Protein AF-A0A1G5I7V6-F1 (afdb_monomer)

Radius of gyration: 28.13 Å; Cα contacts (8 Å, |Δi|>4): 35; chains: 1; bounding box: 65×26×85 Å

Solvent-accessible surface area (backbone atoms only — not comparable to full-atom values): 6465 Å² total; per-residue (Å²): 135,79,78,74,72,60,57,72,59,54,53,54,50,42,57,47,47,46,48,56,29,47,55,48,35,54,50,37,51,52,51,50,52,52,52,52,54,50,52,52,55,53,62,68,40,51,90,79,53,73,60,72,65,44,59,52,51,56,49,53,52,50,54,49,48,55,51,49,53,50,51,36,53,49,32,52,51,48,30,54,48,41,54,52,50,44,51,50,50,57,49,54,49,52,52,50,51,52,49,54,49,52,50,53,52,52,55,54,52,56,53,56,60,61,67,76,76,116

Nearest PDB structures (foldseek):
  6iko-assembly1_A  TM=8.675E-01  e=2.339E+00  Mus musculus
  8qbr-assembly1_A  TM=4.985E-01  e=5.316E+00  Nostoc punctiforme
  6zw4-assembly1_H  TM=5.513E-01  e=7.766E+00  Nostoc punctiforme
  6zw4-assembly1_T  TM=5.513E-01  e=7.766E+00  Nostoc punctiforme
  6zw4-assembly1_GA  TM=5.513E-01  e=7.766E+00  Nostoc punctiforme

Mean predicted aligned error: 11.22 Å

Foldseek 3Di:
DPPPPPPVVVLVVLVVQLVVLVVQLVVLVVVLVVLVVVLVVLVVCVVPDDDPVSVVVNVVSVVVNVVSVVSNVVSVVSSVVSVVVSVVVVVVVVVVVVVVVVVVVVVVVVVVVVVVPD

Structure (mmCIF, N/CA/C/O backbone):
data_AF-A0A1G5I7V6-F1
#
_entry.id   AF-A0A1G5I7V6-F1
#
loop_
_atom_site.group_PDB
_atom_site.id
_atom_site.type_symbol
_atom_site.label_atom_id
_atom_site.label_alt_id
_atom_site.label_comp_id
_atom_site.label_asym_id
_atom_site.label_entity_id
_atom_site.label_seq_id
_atom_site.pdbx_PDB_ins_code
_atom_site.Cartn_x
_atom_site.Cartn_y
_atom_site.Cartn_z
_atom_site.occupancy
_atom_site.B_iso_or_equiv
_atom_site.auth_seq_id
_atom_site.auth_comp_id
_atom_site.auth_asym_id
_atom_site.auth_atom_id
_atom_site.pdbx_PDB_model_num
ATOM 1 N N . MET A 1 1 ? -28.561 19.448 29.151 1.00 39.28 1 MET A N 1
ATOM 2 C CA . MET A 1 1 ? -28.172 19.077 27.776 1.00 39.28 1 MET A CA 1
ATOM 3 C C . MET A 1 1 ? -26.683 18.783 27.775 1.00 39.28 1 MET A C 1
ATOM 5 O O . MET A 1 1 ? -25.907 19.575 27.264 1.00 39.28 1 MET A O 1
ATOM 9 N N . ALA A 1 2 ? -26.289 17.699 28.450 1.00 39.62 2 ALA A N 1
ATOM 10 C CA . ALA A 1 2 ? -24.926 17.211 28.338 1.00 39.62 2 ALA A CA 1
ATOM 11 C C . ALA A 1 2 ? -24.796 16.641 26.929 1.00 39.62 2 ALA A C 1
ATOM 13 O O . ALA A 1 2 ? -25.612 15.814 26.522 1.00 39.62 2 ALA A O 1
ATOM 14 N N . GLU A 1 3 ? -23.853 17.213 26.200 1.00 46.84 3 GLU A N 1
ATOM 15 C CA . GLU A 1 3 ? -23.318 16.777 24.925 1.00 46.84 3 GLU A CA 1
ATOM 16 C C . GLU A 1 3 ? -23.338 15.249 24.858 1.00 46.84 3 GLU A C 1
ATOM 18 O O . GLU A 1 3 ? -22.573 14.564 25.537 1.00 46.84 3 GLU A O 1
ATOM 23 N N . VAL A 1 4 ? -24.298 14.715 24.099 1.00 51.34 4 VAL A N 1
ATOM 24 C CA . VAL A 1 4 ? -24.239 13.339 23.624 1.00 51.34 4 VAL A CA 1
ATOM 25 C C . VAL A 1 4 ? -23.007 13.332 22.737 1.00 51.34 4 VAL A C 1
ATOM 27 O O . VAL A 1 4 ? -23.052 13.803 21.600 1.00 51.34 4 VAL A O 1
ATOM 30 N N . LEU A 1 5 ? -21.882 12.944 23.337 1.00 49.94 5 LEU A N 1
ATOM 31 C CA . LEU A 1 5 ? -20.620 12.711 22.661 1.00 49.94 5 LEU A CA 1
ATOM 32 C C . LEU A 1 5 ? -20.939 11.948 21.383 1.00 49.94 5 LEU A C 1
ATOM 34 O O . LEU A 1 5 ? -21.601 10.914 21.394 1.00 49.94 5 LEU A O 1
ATOM 38 N N . ASN A 1 6 ? -20.560 12.569 20.281 1.00 58.97 6 ASN A N 1
ATOM 39 C CA . ASN A 1 6 ? -20.979 12.241 18.938 1.00 58.97 6 ASN A CA 1
ATOM 40 C C . ASN A 1 6 ? -20.276 10.947 18.480 1.00 58.97 6 ASN A C 1
ATOM 42 O O . ASN A 1 6 ? -19.341 11.003 17.683 1.00 58.97 6 ASN A O 1
ATOM 46 N N . GLN A 1 7 ? -20.675 9.800 19.045 1.00 54.81 7 GLN A N 1
ATOM 47 C CA . GLN A 1 7 ? -20.132 8.467 18.735 1.00 54.81 7 GLN A CA 1
ATOM 48 C C . GLN A 1 7 ? -20.247 8.170 17.234 1.00 54.81 7 GLN A C 1
ATOM 50 O O . GLN A 1 7 ? -19.289 7.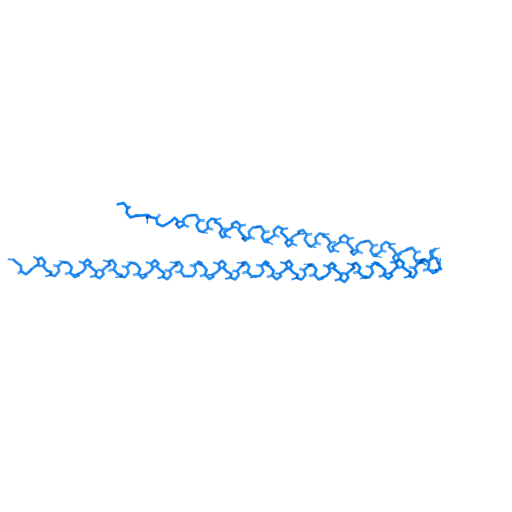716 16.609 1.00 54.81 7 GLN A O 1
ATOM 55 N N . ASP A 1 8 ? -21.361 8.583 16.622 1.00 57.16 8 ASP A N 1
ATOM 56 C CA . ASP A 1 8 ? -21.573 8.504 15.175 1.00 57.16 8 ASP A CA 1
ATOM 57 C C . ASP A 1 8 ? -20.522 9.286 14.373 1.00 57.16 8 ASP A C 1
ATOM 59 O O . ASP A 1 8 ? -20.158 8.860 13.278 1.00 57.16 8 ASP A O 1
ATOM 63 N N . LEU A 1 9 ? -19.994 10.410 14.879 1.00 59.41 9 LEU A N 1
ATOM 64 C CA . LEU A 1 9 ? -18.929 11.136 14.177 1.00 59.41 9 LEU A CA 1
ATOM 65 C C . LEU A 1 9 ? -17.583 10.423 14.277 1.00 59.41 9 LEU A C 1
ATOM 67 O O . LEU A 1 9 ? -16.820 10.458 13.315 1.00 59.41 9 LEU A O 1
ATOM 71 N N . ILE A 1 10 ? -17.271 9.828 15.431 1.00 64.94 10 ILE A N 1
ATOM 72 C CA . ILE A 1 10 ? -15.969 9.197 15.683 1.00 64.94 10 ILE A CA 1
ATOM 73 C C . ILE A 1 10 ? -15.857 7.909 14.867 1.00 64.94 10 ILE A C 1
ATOM 75 O O . ILE A 1 10 ? -14.900 7.763 14.107 1.00 64.94 10 ILE A O 1
ATOM 79 N N . ILE A 1 11 ? -16.864 7.032 14.929 1.00 66.50 11 ILE A N 1
ATOM 80 C CA . ILE A 1 11 ? -16.885 5.781 14.157 1.00 66.50 11 ILE A CA 1
ATOM 81 C C . ILE A 1 11 ? -16.905 6.071 12.651 1.00 66.50 11 ILE A C 1
ATOM 83 O O . ILE A 1 11 ? -16.101 5.518 11.904 1.00 66.50 11 ILE A O 1
ATOM 87 N N . LYS A 1 12 ? -17.733 7.019 12.194 1.00 68.31 12 LYS A N 1
ATOM 88 C CA . LYS A 1 12 ? -17.795 7.392 10.771 1.00 68.31 12 LYS A CA 1
ATOM 89 C C . LYS A 1 12 ? -16.484 7.985 10.247 1.00 68.31 12 LYS A C 1
ATOM 91 O O . LYS A 1 12 ? -16.158 7.816 9.074 1.00 68.31 12 LYS A O 1
ATOM 96 N N . ASN A 1 13 ? -15.733 8.692 11.090 1.00 77.31 13 ASN A N 1
ATOM 97 C CA . ASN A 1 13 ? -14.412 9.206 10.731 1.00 77.31 13 ASN A CA 1
ATOM 98 C C . ASN A 1 13 ? -13.380 8.067 10.649 1.00 77.31 13 ASN A C 1
ATOM 100 O O . ASN A 1 13 ? -12.567 8.043 9.730 1.00 77.31 13 ASN A O 1
ATOM 104 N N . ILE A 1 14 ? -13.473 7.077 11.539 1.00 80.69 14 ILE A N 1
ATOM 105 C CA . ILE A 1 14 ? -12.622 5.881 11.519 1.00 80.69 14 ILE A CA 1
ATOM 106 C C . ILE A 1 14 ? -12.868 5.032 10.267 1.00 80.69 14 ILE A C 1
ATOM 108 O O . ILE A 1 14 ? -11.908 4.672 9.593 1.00 80.69 14 ILE A O 1
ATOM 112 N N . ASP A 1 15 ? -14.124 4.757 9.919 1.00 79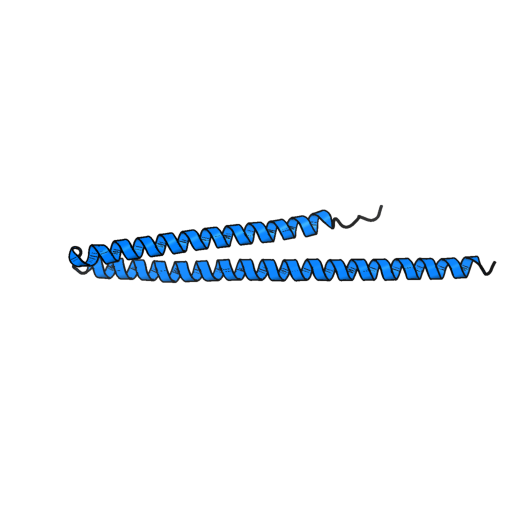.25 15 ASP A N 1
ATOM 113 C CA . ASP A 1 15 ? -14.458 3.982 8.716 1.00 79.25 15 ASP A CA 1
ATOM 114 C C . ASP A 1 15 ? -13.994 4.710 7.445 1.00 79.25 15 ASP A C 1
ATOM 116 O O . ASP A 1 15 ? -13.478 4.100 6.506 1.00 79.25 15 ASP A O 1
ATOM 120 N N . LYS A 1 16 ? -14.109 6.045 7.431 1.00 81.44 16 LYS A N 1
ATOM 121 C CA . LYS A 1 16 ? -13.551 6.864 6.355 1.00 81.44 16 LYS A CA 1
ATOM 122 C C . LYS A 1 16 ? -12.027 6.756 6.291 1.00 81.44 16 LYS A C 1
ATOM 124 O O . LYS A 1 16 ? -11.485 6.640 5.199 1.00 81.44 16 LYS A O 1
ATOM 129 N N . LEU A 1 17 ? -11.342 6.780 7.431 1.00 80.94 17 LEU A N 1
ATOM 130 C CA . LEU A 1 17 ? -9.889 6.643 7.487 1.00 80.94 17 LEU A CA 1
ATOM 131 C C . LEU A 1 17 ? -9.436 5.265 6.976 1.00 80.94 17 LEU A C 1
ATOM 133 O O . LEU A 1 17 ? -8.460 5.192 6.231 1.00 80.94 17 LEU A O 1
ATOM 137 N N . GLU A 1 18 ? -10.150 4.190 7.332 1.00 85.5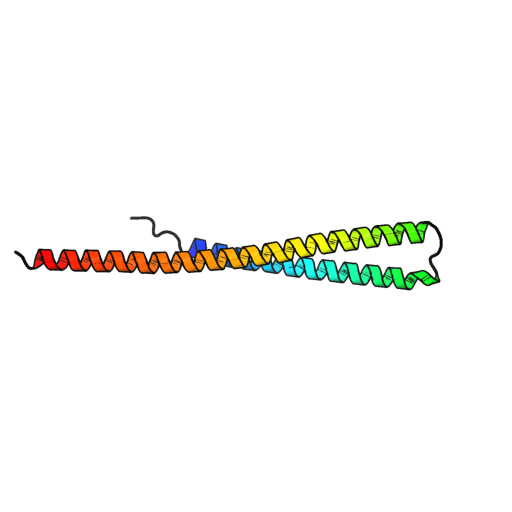6 18 GLU A N 1
ATOM 138 C CA . GLU A 1 18 ? -9.920 2.840 6.791 1.00 85.56 18 GLU A CA 1
ATOM 139 C C . GLU A 1 18 ? -10.082 2.818 5.264 1.00 85.56 18 GLU A C 1
ATOM 141 O O . GLU A 1 18 ? -9.204 2.300 4.570 1.00 85.56 18 GLU A O 1
ATOM 146 N N . SER A 1 19 ? -11.149 3.434 4.743 1.00 86.94 19 SER A N 1
ATOM 147 C CA . SER A 1 19 ? -11.392 3.559 3.299 1.00 86.94 19 SER A CA 1
ATOM 148 C C . SER A 1 19 ? -10.285 4.343 2.593 1.00 86.94 19 SER A C 1
ATOM 150 O O . SER A 1 19 ? -9.711 3.850 1.627 1.00 86.94 19 SER A O 1
ATOM 152 N N . ASP A 1 20 ? -9.931 5.528 3.097 1.00 84.38 20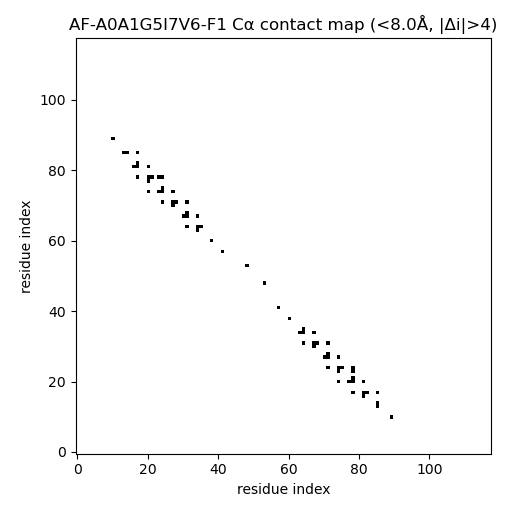 ASP A N 1
ATOM 153 C CA . ASP A 1 20 ? -8.884 6.374 2.514 1.00 84.38 20 ASP A CA 1
ATOM 154 C C . ASP A 1 20 ? -7.518 5.636 2.534 1.00 84.38 20 ASP A C 1
ATOM 156 O O . ASP A 1 20 ? -6.719 5.736 1.600 1.00 84.38 20 ASP A O 1
ATOM 160 N N . GLY A 1 21 ? -7.251 4.838 3.578 1.00 83.06 21 GLY A N 1
ATOM 161 C CA . GLY A 1 21 ? -6.064 3.985 3.669 1.00 83.06 21 GLY A CA 1
ATOM 162 C C . GLY A 1 21 ? -6.061 2.822 2.670 1.00 83.06 21 GLY A C 1
ATOM 163 O O . GLY A 1 21 ? -4.996 2.459 2.167 1.00 83.06 21 GLY A O 1
ATOM 164 N N . GLN A 1 22 ? -7.224 2.236 2.376 1.00 87.12 22 GLN A N 1
ATOM 165 C CA . GLN A 1 22 ? -7.373 1.210 1.341 1.00 87.12 22 GLN A CA 1
ATOM 166 C C . GLN A 1 22 ? -7.140 1.797 -0.057 1.00 87.12 22 GLN A C 1
ATOM 168 O O . GLN A 1 22 ? -6.330 1.256 -0.808 1.00 87.12 22 GLN A O 1
ATOM 173 N N . ASP A 1 23 ? -7.749 2.944 -0.368 1.00 87.19 23 ASP A N 1
ATOM 174 C CA . ASP A 1 23 ? -7.584 3.630 -1.658 1.00 87.19 23 ASP A CA 1
ATOM 175 C C . ASP A 1 23 ? -6.109 3.970 -1.937 1.00 87.19 23 ASP A C 1
ATOM 177 O O . ASP A 1 23 ? -5.607 3.839 -3.062 1.00 87.19 23 ASP A O 1
ATOM 181 N N . PHE A 1 24 ? -5.378 4.372 -0.893 1.00 82.44 24 PHE A N 1
ATOM 182 C CA . PHE A 1 24 ? -3.947 4.649 -0.983 1.00 82.44 24 PHE A CA 1
ATOM 183 C C . PHE A 1 24 ? -3.125 3.387 -1.287 1.00 82.44 24 PHE A C 1
ATOM 185 O O . PHE A 1 24 ? -2.190 3.429 -2.090 1.00 82.44 24 PHE A O 1
ATOM 192 N N . ASN A 1 25 ? -3.487 2.253 -0.682 1.00 84.75 25 ASN A N 1
ATOM 193 C CA . ASN A 1 25 ? -2.848 0.963 -0.934 1.00 84.75 25 ASN A CA 1
ATOM 194 C C . ASN A 1 25 ? -3.125 0.455 -2.360 1.00 84.75 25 ASN A C 1
ATOM 196 O O . ASN A 1 25 ? -2.211 0.004 -3.051 1.00 84.75 25 ASN A O 1
ATOM 200 N N . ASP A 1 26 ? -4.359 0.593 -2.839 1.00 89.56 26 ASP A N 1
ATOM 201 C CA . ASP A 1 26 ? -4.748 0.195 -4.196 1.00 89.56 26 ASP A CA 1
ATOM 202 C C . ASP A 1 26 ? -4.030 1.044 -5.253 1.00 89.56 26 ASP A C 1
ATOM 204 O O . ASP A 1 26 ? -3.489 0.523 -6.233 1.00 89.56 26 ASP A O 1
ATOM 208 N N . THR A 1 27 ? -3.924 2.354 -5.013 1.00 88.12 27 THR A N 1
ATOM 209 C CA . THR A 1 27 ? -3.136 3.258 -5.861 1.00 88.12 27 THR A CA 1
ATOM 210 C C . THR A 1 27 ? -1.662 2.846 -5.895 1.00 88.12 27 THR A C 1
ATOM 212 O O . THR A 1 27 ? -1.063 2.789 -6.971 1.00 88.12 27 THR A O 1
ATOM 215 N N . ALA A 1 28 ? -1.080 2.492 -4.746 1.00 83.94 28 ALA A N 1
ATOM 216 C CA . ALA A 1 28 ? 0.306 2.036 -4.667 1.00 83.94 28 ALA A CA 1
ATOM 217 C C . ALA A 1 28 ? 0.541 0.721 -5.431 1.00 83.94 28 ALA A C 1
ATOM 219 O O . ALA A 1 28 ? 1.541 0.587 -6.138 1.00 83.94 28 ALA A O 1
ATOM 220 N N . ASN A 1 29 ? -0.398 -0.226 -5.353 1.00 86.75 29 ASN A N 1
ATOM 221 C CA . ASN A 1 29 ? -0.355 -1.473 -6.124 1.00 86.75 29 ASN A CA 1
ATOM 222 C C . ASN A 1 29 ? -0.379 -1.219 -7.638 1.00 86.75 29 ASN A C 1
ATOM 224 O O . ASN A 1 29 ? 0.390 -1.826 -8.394 1.00 86.75 29 ASN A O 1
ATOM 228 N N . ASN A 1 30 ? -1.221 -0.285 -8.085 1.00 90.44 30 ASN A N 1
ATOM 229 C CA . ASN A 1 30 ? -1.293 0.110 -9.491 1.00 90.44 30 ASN A CA 1
ATOM 230 C C . ASN A 1 30 ? 0.008 0.773 -9.965 1.00 90.44 30 ASN A C 1
ATOM 232 O O . ASN A 1 30 ? 0.501 0.463 -11.055 1.00 90.44 30 ASN A O 1
ATOM 236 N N . MET A 1 31 ? 0.597 1.644 -9.139 1.00 84.88 31 MET A N 1
ATOM 237 C CA . MET A 1 31 ? 1.892 2.267 -9.426 1.00 84.88 31 MET A CA 1
ATOM 238 C C . MET A 1 31 ? 2.988 1.211 -9.573 1.00 84.88 31 MET A C 1
ATOM 240 O O . MET A 1 31 ? 3.680 1.196 -10.589 1.00 84.88 31 MET A O 1
ATOM 244 N N . ARG A 1 32 ? 3.084 0.274 -8.623 1.00 86.25 32 ARG A N 1
ATOM 245 C CA . ARG A 1 32 ? 4.058 -0.826 -8.663 1.00 86.25 32 ARG A CA 1
ATOM 246 C C . ARG A 1 32 ? 3.921 -1.668 -9.930 1.00 86.25 32 ARG A C 1
ATOM 248 O O . ARG A 1 32 ? 4.909 -1.924 -10.610 1.00 86.25 32 ARG A O 1
ATOM 255 N N . THR A 1 33 ? 2.692 -2.041 -10.281 1.00 90.44 33 THR A N 1
ATOM 256 C CA . THR A 1 33 ? 2.402 -2.809 -11.502 1.00 90.44 33 THR A CA 1
ATOM 257 C C . THR A 1 33 ? 2.840 -2.052 -12.756 1.00 90.44 33 THR A C 1
ATOM 259 O O . THR A 1 33 ? 3.464 -2.620 -13.649 1.00 90.44 33 THR A O 1
ATOM 262 N N . THR A 1 34 ? 2.561 -0.749 -12.815 1.00 90.88 34 THR A N 1
ATOM 263 C CA . THR A 1 34 ? 2.958 0.101 -13.946 1.00 90.88 34 THR A CA 1
ATOM 264 C C . THR A 1 34 ? 4.479 0.198 -14.068 1.00 90.88 34 THR A C 1
ATOM 266 O O . THR A 1 34 ? 5.010 0.083 -15.172 1.00 90.88 34 THR A O 1
ATOM 269 N N . THR A 1 35 ? 5.190 0.352 -12.948 1.00 86.69 35 THR A N 1
ATOM 270 C CA . THR A 1 35 ? 6.658 0.364 -12.918 1.00 86.69 35 THR A CA 1
ATOM 271 C C . THR A 1 35 ? 7.241 -0.968 -13.381 1.00 86.69 35 THR A C 1
ATOM 273 O O . THR A 1 35 ? 8.144 -0.967 -14.214 1.00 86.69 35 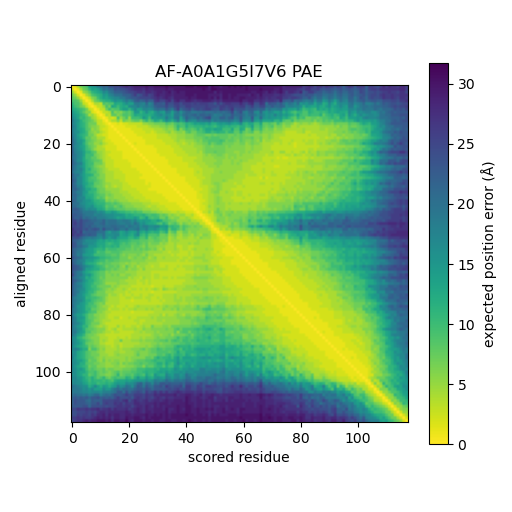THR A O 1
ATOM 276 N N . GLN A 1 36 ? 6.690 -2.099 -12.931 1.00 88.50 36 GLN A N 1
ATOM 277 C CA . GLN A 1 36 ? 7.132 -3.425 -13.371 1.00 88.50 36 GLN A CA 1
ATOM 278 C C . GLN A 1 36 ? 6.971 -3.596 -14.887 1.00 88.50 36 GLN A C 1
ATOM 280 O O . GLN A 1 36 ? 7.921 -3.959 -15.577 1.00 88.50 36 GLN A O 1
ATOM 285 N N . ASN A 1 37 ? 5.802 -3.228 -15.423 1.00 91.06 37 ASN A N 1
ATOM 286 C CA . ASN A 1 37 ? 5.542 -3.269 -16.862 1.00 91.06 37 ASN A CA 1
ATOM 287 C C . ASN A 1 37 ? 6.528 -2.387 -17.644 1.00 91.06 37 ASN A C 1
ATOM 289 O O . ASN A 1 37 ? 6.975 -2.759 -18.729 1.00 91.06 37 ASN A O 1
ATOM 293 N N . MET A 1 38 ? 6.884 -1.218 -17.103 1.00 86.06 38 MET A N 1
ATOM 294 C CA . MET A 1 38 ? 7.869 -0.331 -17.719 1.00 86.06 38 MET A CA 1
ATOM 295 C C . MET A 1 38 ? 9.250 -0.993 -17.792 1.00 86.06 38 MET A C 1
ATOM 297 O O . MET A 1 38 ? 9.877 -0.977 -18.852 1.00 86.06 38 MET A O 1
ATOM 301 N N . LEU A 1 39 ? 9.707 -1.595 -16.690 1.00 84.94 39 LEU A N 1
ATOM 302 C CA . LEU A 1 39 ? 10.981 -2.315 -16.625 1.00 84.94 39 LEU A CA 1
ATOM 303 C C . LEU A 1 39 ? 11.023 -3.477 -17.614 1.00 84.94 39 LEU A C 1
ATOM 305 O O . LEU A 1 39 ? 12.019 -3.646 -18.316 1.00 84.94 39 LEU A O 1
ATOM 309 N N . ASP A 1 40 ? 9.932 -4.230 -17.722 1.00 88.88 40 ASP A N 1
ATOM 310 C CA . ASP A 1 40 ? 9.829 -5.348 -18.655 1.00 88.88 40 ASP A CA 1
ATOM 311 C C . ASP A 1 40 ? 9.937 -4.886 -20.111 1.00 88.88 40 ASP A C 1
ATOM 313 O O . ASP A 1 40 ? 10.637 -5.517 -20.906 1.00 88.88 40 ASP A O 1
ATOM 317 N N . LEU A 1 41 ? 9.310 -3.759 -20.466 1.00 88.19 41 LEU A N 1
ATOM 318 C CA . LEU A 1 41 ? 9.450 -3.164 -21.799 1.00 88.19 41 LEU A CA 1
ATOM 319 C C . LEU A 1 41 ? 10.894 -2.738 -22.078 1.00 88.19 41 LEU A C 1
ATOM 321 O O . LEU A 1 41 ? 11.415 -3.011 -23.157 1.00 88.19 41 LEU A O 1
ATOM 325 N N . ILE A 1 42 ? 11.569 -2.113 -21.112 1.00 82.88 42 ILE A N 1
ATOM 326 C CA . ILE A 1 42 ? 12.974 -1.708 -21.266 1.00 82.88 42 ILE A CA 1
ATOM 327 C C . ILE A 1 42 ? 13.867 -2.935 -21.446 1.00 82.88 42 ILE A C 1
ATOM 329 O O . ILE A 1 42 ? 14.670 -2.967 -22.377 1.00 82.88 42 ILE A O 1
ATOM 333 N N . ASN A 1 43 ? 13.675 -3.974 -20.635 1.00 82.25 43 ASN A N 1
ATOM 334 C CA . ASN A 1 43 ? 14.418 -5.226 -20.748 1.00 82.25 43 ASN A CA 1
ATOM 335 C C . ASN A 1 43 ? 14.200 -5.905 -22.110 1.00 82.25 43 ASN A C 1
ATOM 337 O O . ASN A 1 43 ? 15.109 -6.543 -22.632 1.00 82.25 43 ASN A O 1
ATOM 341 N N . GLN A 1 44 ? 13.032 -5.744 -22.739 1.00 85.50 44 GLN A N 1
ATOM 342 C CA . GLN A 1 44 ? 12.796 -6.230 -24.106 1.00 85.50 44 GLN A CA 1
ATOM 343 C C . GLN A 1 44 ? 13.557 -5.426 -25.172 1.00 85.50 44 GLN A C 1
ATOM 345 O O . GLN A 1 44 ? 13.844 -5.958 -26.245 1.00 85.50 44 GLN A O 1
ATOM 350 N N . THR A 1 45 ? 13.922 -4.169 -24.896 1.00 81.56 45 THR A N 1
ATOM 351 C CA . THR A 1 45 ? 14.730 -3.343 -25.815 1.00 81.56 45 THR A CA 1
ATOM 352 C C . THR A 1 45 ? 16.232 -3.617 -25.734 1.00 81.56 45 THR A C 1
ATOM 354 O O . THR A 1 45 ? 16.978 -3.187 -26.616 1.00 81.56 45 THR A O 1
ATOM 357 N N . ASP A 1 46 ? 16.686 -4.394 -24.748 1.00 75.00 46 ASP A N 1
ATOM 358 C CA . ASP A 1 46 ? 18.094 -4.758 -24.544 1.00 75.00 46 ASP A CA 1
ATOM 359 C C . ASP A 1 46 ? 18.853 -5.275 -25.781 1.00 75.00 46 ASP A C 1
ATOM 361 O O . ASP A 1 46 ? 20.044 -4.961 -25.902 1.00 75.00 46 ASP A O 1
ATOM 365 N N . PRO A 1 47 ? 18.247 -6.059 -26.698 1.00 79.56 47 PRO A N 1
ATOM 366 C CA . PRO A 1 47 ? 18.954 -6.574 -27.870 1.00 79.56 47 PRO A CA 1
ATOM 367 C C . PRO A 1 47 ? 19.349 -5.480 -28.870 1.00 79.56 47 PRO A C 1
ATOM 369 O O . PRO A 1 47 ? 20.364 -5.609 -29.563 1.00 79.56 47 PRO A O 1
ATOM 372 N N . VAL A 1 48 ? 18.548 -4.415 -28.948 1.00 82.06 48 VAL A N 1
ATOM 373 C CA . VAL A 1 48 ? 18.665 -3.343 -29.949 1.00 82.06 48 VAL A CA 1
ATOM 374 C C . VAL A 1 48 ? 19.245 -2.057 -29.368 1.00 82.06 48 VAL A C 1
ATOM 376 O O . VAL A 1 48 ? 19.940 -1.330 -30.076 1.00 82.06 48 VAL A O 1
ATOM 379 N N . TRP A 1 49 ? 19.029 -1.793 -28.079 1.00 75.94 49 TRP A N 1
ATOM 380 C CA . TRP A 1 49 ? 19.561 -0.622 -27.395 1.00 75.94 49 TRP A CA 1
ATOM 381 C C . TRP A 1 49 ? 20.889 -0.961 -26.711 1.00 75.94 49 TRP A C 1
ATOM 383 O O . TRP A 1 49 ? 20.931 -1.702 -25.732 1.00 75.94 49 TRP A O 1
ATOM 393 N N . LYS A 1 50 ? 21.996 -0.430 -27.242 1.00 79.94 50 LYS A N 1
ATOM 394 C CA . LYS A 1 50 ? 23.360 -0.623 -26.718 1.00 79.94 50 LYS A CA 1
ATOM 395 C C . LYS A 1 50 ? 24.039 0.722 -26.445 1.00 79.94 50 LYS A C 1
ATOM 397 O O . LYS A 1 50 ? 23.661 1.736 -27.026 1.00 79.94 50 LYS A O 1
ATOM 402 N N . GLY A 1 51 ? 25.069 0.707 -25.598 1.00 81.75 51 GLY A N 1
ATOM 403 C CA . GLY A 1 51 ? 25.907 1.869 -25.277 1.00 81.75 51 GLY A CA 1
ATOM 404 C C . GLY A 1 51 ? 25.662 2.451 -23.881 1.00 81.75 51 GLY A C 1
ATOM 405 O O . GLY A 1 51 ? 24.758 2.027 -23.168 1.00 81.75 51 GLY A O 1
ATOM 406 N N . GLU A 1 52 ? 26.464 3.449 -23.507 1.00 79.44 52 GLU A N 1
ATOM 407 C CA . GLU A 1 52 ? 26.479 4.089 -22.176 1.00 79.44 52 GLU A CA 1
ATOM 408 C C . GLU A 1 52 ? 25.121 4.697 -21.772 1.00 79.44 52 GLU A C 1
ATOM 410 O O . GLU A 1 52 ? 24.744 4.721 -20.596 1.00 79.44 52 GLU A O 1
ATOM 415 N N . SER A 1 53 ? 24.327 5.131 -22.758 1.00 79.19 53 SER A N 1
ATOM 416 C CA . SER A 1 53 ? 22.960 5.597 -22.522 1.00 79.19 53 SER A CA 1
ATOM 417 C C . SER A 1 53 ? 22.071 4.485 -21.963 1.00 79.19 53 SER A C 1
ATOM 419 O O . SER A 1 53 ? 21.341 4.741 -21.011 1.00 79.19 53 SER A O 1
ATOM 421 N N . LYS A 1 54 ? 22.170 3.250 -22.483 1.00 82.31 54 LYS A N 1
ATOM 422 C CA . LYS A 1 54 ? 21.409 2.097 -21.974 1.00 82.31 54 LYS A CA 1
ATOM 423 C C . LYS A 1 54 ? 21.699 1.890 -20.490 1.00 82.31 54 LYS A C 1
ATOM 425 O O . LYS A 1 54 ? 20.781 1.895 -19.681 1.00 82.31 54 LYS A O 1
ATOM 430 N N . GLU A 1 55 ? 22.975 1.778 -20.128 1.00 82.50 55 GLU A N 1
ATOM 431 C CA . GLU A 1 55 ? 23.401 1.556 -18.740 1.00 82.50 55 GLU A CA 1
ATOM 432 C C . GLU A 1 55 ? 22.911 2.668 -17.806 1.00 82.50 55 GLU A C 1
ATOM 434 O O . GLU A 1 55 ? 22.429 2.403 -16.702 1.00 82.50 55 GLU A O 1
ATOM 439 N N . THR A 1 56 ? 22.969 3.919 -18.270 1.00 85.06 56 THR A N 1
ATOM 440 C CA . THR A 1 56 ? 22.460 5.068 -17.518 1.00 85.06 56 THR A CA 1
ATOM 441 C C . THR A 1 56 ? 20.955 4.977 -17.294 1.00 85.06 56 THR A C 1
ATOM 443 O O . THR A 1 56 ? 20.515 5.128 -16.156 1.00 85.06 56 THR A O 1
ATOM 446 N N . TYR A 1 57 ? 20.166 4.704 -18.333 1.00 82.19 57 TYR A N 1
ATOM 447 C CA . TYR A 1 57 ? 18.715 4.596 -18.200 1.00 82.19 57 TYR A CA 1
ATOM 448 C C . TYR A 1 57 ? 18.306 3.377 -17.372 1.00 82.19 57 TYR A C 1
ATOM 450 O O . TYR A 1 57 ? 17.525 3.538 -16.441 1.00 82.19 57 TYR A O 1
ATOM 458 N N . THR A 1 58 ? 18.886 2.196 -17.604 1.00 82.62 58 THR A N 1
ATOM 459 C CA . THR A 1 58 ? 18.642 1.001 -16.778 1.00 82.62 58 THR A CA 1
ATOM 460 C C . THR A 1 58 ? 18.898 1.280 -15.298 1.00 82.62 58 THR A C 1
ATOM 462 O O . THR A 1 58 ? 18.087 0.906 -14.454 1.00 82.62 58 THR A O 1
ATOM 465 N N . ARG A 1 59 ? 19.985 1.988 -14.964 1.00 86.81 59 ARG A N 1
ATOM 466 C CA . ARG A 1 59 ? 20.256 2.413 -13.584 1.00 86.81 59 ARG A CA 1
ATOM 467 C C . ARG A 1 59 ? 19.165 3.338 -13.041 1.00 86.81 59 ARG A C 1
ATOM 469 O O . ARG A 1 59 ? 18.679 3.093 -11.945 1.00 86.81 59 ARG A O 1
ATOM 476 N N . ARG A 1 60 ? 18.739 4.354 -13.801 1.00 87.69 60 ARG A N 1
ATOM 477 C CA . ARG A 1 60 ? 17.646 5.257 -13.386 1.00 87.69 60 ARG A CA 1
ATOM 478 C C . ARG A 1 60 ? 16.327 4.523 -13.172 1.00 87.69 60 ARG A C 1
ATOM 480 O O . ARG A 1 60 ? 15.584 4.864 -12.261 1.00 87.69 60 ARG A O 1
ATOM 487 N N . PHE A 1 61 ? 16.046 3.510 -13.981 1.00 83.31 61 PHE A N 1
ATOM 488 C CA . PHE A 1 61 ? 14.838 2.711 -13.831 1.00 83.31 61 PHE A CA 1
ATOM 489 C C . PHE A 1 61 ? 14.873 1.800 -12.604 1.00 83.31 61 PHE A C 1
ATOM 491 O O . PHE A 1 61 ? 13.856 1.674 -11.933 1.00 83.31 61 PHE A O 1
ATOM 498 N N . ARG A 1 62 ? 16.039 1.253 -12.245 1.00 85.31 62 ARG A N 1
ATOM 499 C CA . ARG A 1 62 ? 16.220 0.545 -10.966 1.00 85.31 62 ARG A CA 1
ATOM 500 C C . ARG A 1 62 ? 16.091 1.477 -9.762 1.00 85.31 62 ARG A C 1
ATOM 502 O O . ARG A 1 62 ? 15.417 1.142 -8.804 1.00 85.31 62 ARG A O 1
ATOM 509 N N . GLU A 1 63 ? 16.663 2.680 -9.833 1.00 90.31 63 GLU A N 1
ATOM 510 C CA . GLU A 1 63 ? 16.473 3.697 -8.785 1.00 90.31 63 GLU A CA 1
ATOM 511 C C . GLU A 1 63 ? 14.987 4.064 -8.614 1.00 90.31 63 GLU A C 1
ATOM 513 O O . GLU A 1 63 ? 14.518 4.273 -7.495 1.00 90.31 63 GLU A O 1
ATOM 518 N N . LEU A 1 64 ? 14.233 4.124 -9.719 1.00 86.50 64 LEU A N 1
ATOM 519 C CA . LEU A 1 64 ? 12.786 4.327 -9.689 1.00 86.50 64 LEU A CA 1
ATOM 520 C C . LEU A 1 64 ? 12.055 3.130 -9.064 1.00 86.50 64 LEU A C 1
ATOM 522 O O . LEU A 1 64 ? 11.145 3.345 -8.271 1.00 86.50 64 LEU A O 1
ATOM 526 N N . GLU A 1 65 ? 12.444 1.899 -9.398 1.00 85.38 65 GLU A N 1
ATOM 527 C CA . GLU A 1 65 ? 11.913 0.671 -8.791 1.00 85.38 65 GLU A CA 1
ATOM 528 C C . GLU A 1 65 ? 12.094 0.683 -7.268 1.00 85.38 65 GLU A C 1
ATOM 530 O O . GLU A 1 65 ? 11.110 0.574 -6.538 1.00 85.38 65 GLU A O 1
ATOM 535 N N . ASP A 1 66 ? 13.314 0.942 -6.790 1.00 89.69 66 ASP A N 1
ATOM 536 C CA . ASP A 1 66 ? 13.637 1.020 -5.361 1.00 89.69 66 ASP A CA 1
ATO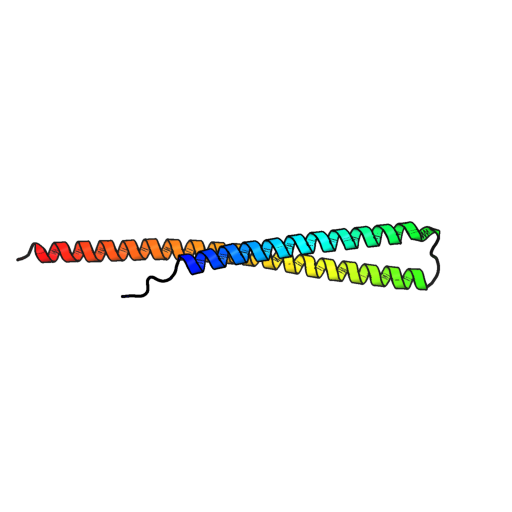M 537 C C . ASP A 1 66 ? 12.815 2.105 -4.645 1.00 89.69 66 ASP A C 1
ATOM 539 O O . ASP A 1 66 ? 12.286 1.901 -3.545 1.00 89.69 66 ASP A O 1
ATOM 543 N N . ALA A 1 67 ? 12.680 3.278 -5.273 1.00 87.81 67 ALA A N 1
ATOM 544 C CA . ALA A 1 67 ? 11.876 4.368 -4.735 1.00 87.81 67 ALA A CA 1
ATOM 545 C C . ALA A 1 67 ? 10.388 3.989 -4.651 1.00 87.81 67 ALA A C 1
ATOM 547 O O . ALA A 1 67 ? 9.736 4.278 -3.644 1.00 87.81 67 ALA A O 1
ATOM 548 N N . MET A 1 68 ? 9.853 3.318 -5.672 1.00 83.75 68 MET A N 1
ATOM 549 C CA . MET A 1 68 ? 8.457 2.878 -5.705 1.00 83.75 68 MET A CA 1
ATOM 550 C C . MET A 1 68 ? 8.179 1.762 -4.700 1.00 83.75 68 MET A C 1
ATOM 552 O O . MET A 1 68 ? 7.146 1.797 -4.033 1.00 83.75 68 MET A O 1
ATOM 556 N N . ASP A 1 69 ? 9.112 0.835 -4.504 1.00 87.00 69 ASP A N 1
ATOM 557 C CA . ASP A 1 69 ? 9.023 -0.191 -3.464 1.00 87.00 69 ASP A CA 1
ATOM 558 C C . ASP A 1 69 ? 9.012 0.428 -2.056 1.00 87.00 69 ASP A C 1
ATOM 560 O O . ASP A 1 69 ? 8.282 -0.026 -1.168 1.00 87.00 69 ASP A O 1
ATOM 564 N N . SER A 1 70 ? 9.778 1.502 -1.844 1.00 90.75 70 SER A N 1
ATOM 565 C CA . SER A 1 70 ? 9.748 2.270 -0.595 1.00 90.75 70 SER A CA 1
ATOM 566 C C . SER A 1 70 ? 8.389 2.944 -0.369 1.00 90.75 70 SER A C 1
ATOM 568 O O . SER A 1 70 ? 7.813 2.825 0.717 1.00 90.75 70 SER A O 1
ATOM 570 N N . VAL A 1 71 ? 7.832 3.590 -1.401 1.00 85.50 71 VAL A N 1
ATOM 571 C CA . VAL A 1 71 ? 6.487 4.188 -1.345 1.00 85.50 71 VAL A CA 1
ATOM 572 C C . VAL A 1 71 ? 5.440 3.117 -1.054 1.00 85.50 71 VAL A C 1
ATOM 574 O O . VAL A 1 71 ? 4.645 3.285 -0.136 1.00 85.50 71 VAL A O 1
ATOM 577 N N . TYR A 1 72 ? 5.488 1.982 -1.747 1.00 86.06 72 TYR A N 1
ATOM 578 C CA . TYR A 1 72 ? 4.583 0.860 -1.515 1.00 86.06 72 TYR A CA 1
ATOM 579 C C . TYR A 1 72 ? 4.620 0.377 -0.057 1.00 86.06 72 TYR A C 1
ATOM 581 O O . TYR A 1 72 ? 3.577 0.249 0.586 1.00 86.06 72 TYR A O 1
ATOM 589 N N . ARG A 1 73 ? 5.818 0.188 0.514 1.00 89.12 73 ARG A N 1
ATOM 590 C CA . ARG A 1 73 ? 5.975 -0.167 1.935 1.00 89.12 73 ARG A CA 1
ATOM 591 C C . ARG A 1 73 ? 5.393 0.897 2.858 1.00 89.12 73 ARG A C 1
ATOM 593 O O . ARG A 1 73 ? 4.851 0.553 3.908 1.00 89.12 73 ARG A O 1
ATOM 600 N N . LEU A 1 74 ? 5.522 2.177 2.518 1.00 88.19 74 LEU A N 1
ATOM 601 C CA . LEU A 1 74 ? 4.930 3.258 3.301 1.00 88.19 74 LEU A CA 1
ATOM 602 C C . LEU A 1 74 ? 3.398 3.177 3.275 1.00 88.19 74 LEU A C 1
ATOM 604 O O . LEU A 1 74 ? 2.784 3.256 4.339 1.00 88.19 74 LEU A O 1
ATOM 608 N N . CYS A 1 75 ? 2.799 2.962 2.101 1.00 85.00 75 CYS A N 1
ATOM 609 C CA . CYS A 1 75 ? 1.354 2.804 1.933 1.00 85.00 75 CYS A CA 1
ATOM 610 C C . CYS A 1 75 ? 0.821 1.606 2.724 1.00 85.00 75 CYS A C 1
ATOM 612 O O . CYS A 1 75 ? -0.124 1.743 3.501 1.00 85.00 75 CYS A O 1
ATOM 614 N N . GLU A 1 76 ? 1.477 0.452 2.596 1.00 85.50 76 GLU A N 1
ATOM 615 C CA . GLU A 1 76 ? 1.099 -0.769 3.306 1.00 85.50 76 GLU A CA 1
ATOM 616 C C . GLU A 1 76 ? 1.178 -0.572 4.831 1.00 85.50 76 GLU A C 1
ATOM 618 O O . GLU A 1 76 ? 0.273 -0.956 5.575 1.00 85.50 76 GLU A O 1
ATOM 623 N N . ASN A 1 77 ? 2.243 0.076 5.318 1.00 86.88 77 ASN A N 1
ATOM 624 C CA . ASN A 1 77 ? 2.385 0.397 6.737 1.00 86.88 77 ASN A CA 1
ATOM 625 C C . ASN A 1 77 ? 1.341 1.407 7.214 1.00 86.88 77 ASN A C 1
ATOM 627 O O . ASN A 1 77 ? 0.843 1.275 8.331 1.00 86.88 77 ASN A O 1
ATOM 631 N N . TYR A 1 78 ? 1.016 2.416 6.406 1.00 84.69 78 TYR A N 1
ATOM 632 C CA . TYR A 1 78 ? -0.022 3.386 6.734 1.00 84.69 78 TYR A CA 1
ATOM 633 C C . TYR A 1 78 ? -1.379 2.696 6.890 1.00 84.69 78 TYR A C 1
ATOM 635 O O . TYR A 1 78 ? -2.014 2.843 7.932 1.00 84.69 78 TYR A O 1
ATOM 643 N N . HIS A 1 79 ? -1.761 1.850 5.931 1.00 83.38 79 HIS A N 1
ATOM 644 C CA . HIS A 1 79 ? -2.985 1.057 6.002 1.00 83.38 79 HIS A CA 1
ATOM 645 C C . HIS A 1 79 ? -3.021 0.165 7.259 1.00 83.38 79 HIS A C 1
ATOM 647 O O . HIS A 1 79 ? -3.968 0.236 8.042 1.00 83.38 79 HIS A O 1
ATOM 653 N N . LYS A 1 80 ? -1.950 -0.597 7.536 1.00 87.50 80 LYS A N 1
ATOM 654 C CA . LYS A 1 80 ? -1.841 -1.424 8.758 1.00 87.50 80 LYS A CA 1
ATOM 655 C C . LYS A 1 80 ? -2.012 -0.601 10.037 1.00 87.50 80 LYS A C 1
ATOM 657 O O . LYS A 1 80 ? -2.669 -1.047 10.975 1.00 87.50 80 LYS A O 1
ATOM 662 N N . LYS A 1 81 ? -1.421 0.597 10.089 1.00 87.50 81 LYS A N 1
ATOM 663 C CA . LYS A 1 81 ? -1.546 1.503 11.239 1.00 87.50 81 LYS A CA 1
ATOM 664 C C . LYS A 1 81 ? -2.970 2.011 11.407 1.00 87.50 81 LYS A C 1
ATOM 666 O O . LYS A 1 81 ? -3.449 2.042 12.533 1.00 87.50 81 LYS A O 1
ATOM 671 N N . VAL A 1 82 ? -3.639 2.379 10.319 1.00 86.12 82 VAL A N 1
ATOM 672 C CA . VAL A 1 82 ? -5.037 2.816 10.357 1.00 86.12 82 VAL A CA 1
ATOM 673 C C . VAL A 1 82 ? -5.940 1.706 10.893 1.00 86.12 82 VAL A C 1
ATOM 675 O O . VAL A 1 82 ? -6.688 1.959 11.830 1.00 86.12 82 VAL A O 1
ATOM 678 N N . VAL A 1 83 ? -5.799 0.475 10.392 1.00 86.50 83 VAL A N 1
ATOM 679 C CA . VAL A 1 83 ? -6.567 -0.690 10.872 1.00 86.50 83 VAL A CA 1
ATOM 680 C C . VAL A 1 83 ? -6.271 -1.007 12.346 1.00 86.50 83 VAL A C 1
ATOM 682 O O . VAL A 1 83 ? -7.151 -1.392 13.115 1.00 86.50 83 VAL A O 1
ATOM 685 N N . ALA A 1 84 ? -5.023 -0.836 12.786 1.00 87.12 84 ALA A N 1
ATOM 686 C CA . ALA A 1 84 ? -4.685 -1.005 14.197 1.00 87.12 84 ALA A CA 1
ATOM 687 C C . ALA A 1 84 ? -5.347 0.072 15.073 1.00 87.12 84 ALA A C 1
ATOM 689 O O . ALA A 1 84 ? -5.887 -0.235 16.136 1.00 87.12 84 ALA A O 1
ATOM 690 N N . ILE A 1 85 ? -5.321 1.331 14.626 1.00 85.50 85 ILE A N 1
ATOM 691 C CA . ILE A 1 85 ? -5.927 2.460 15.336 1.00 85.50 85 ILE A CA 1
ATOM 692 C C . ILE A 1 85 ? -7.448 2.296 15.394 1.00 85.50 85 ILE A C 1
ATOM 694 O O . ILE A 1 85 ? -8.021 2.431 16.472 1.00 85.50 85 ILE A O 1
ATOM 698 N N . SER A 1 86 ? -8.100 1.948 14.285 1.00 83.81 86 SER A N 1
ATOM 699 C CA . SER A 1 86 ? -9.547 1.722 14.242 1.00 83.81 86 SER A CA 1
ATOM 700 C C . SER A 1 86 ? -9.981 0.623 15.215 1.00 83.81 86 SER A C 1
ATOM 702 O O . SER A 1 86 ? -10.936 0.807 15.971 1.00 83.81 86 SER A O 1
ATOM 704 N N . GLY A 1 87 ? -9.237 -0.486 15.273 1.00 84.69 87 GLY A N 1
ATOM 705 C CA . GLY A 1 87 ? -9.473 -1.567 16.226 1.00 84.69 87 GLY A CA 1
ATOM 706 C C . GLY A 1 87 ? -9.343 -1.116 17.683 1.00 84.69 87 GLY A C 1
ATOM 707 O O . GLY A 1 87 ? -10.189 -1.462 18.510 1.00 84.69 87 GLY A O 1
ATOM 708 N N . LEU A 1 88 ? -8.324 -0.307 17.997 1.00 87.50 88 LEU A N 1
ATOM 709 C CA . LEU A 1 88 ? -8.146 0.271 19.333 1.00 87.50 88 LEU A CA 1
ATOM 710 C C . LEU A 1 88 ? -9.297 1.207 19.710 1.00 87.50 88 LEU A C 1
ATOM 712 O O . LEU A 1 88 ? -9.809 1.108 20.821 1.00 87.50 88 LEU A O 1
ATOM 716 N N . TYR A 1 89 ? -9.733 2.076 18.795 1.00 85.75 89 TYR A N 1
ATOM 717 C CA . TYR A 1 89 ? -10.864 2.969 19.046 1.00 85.75 89 TYR A CA 1
ATOM 718 C C . TYR A 1 89 ? -12.158 2.193 19.297 1.00 85.75 89 TYR A C 1
ATOM 720 O O . TYR A 1 89 ? -12.783 2.403 20.332 1.00 85.75 89 TYR A O 1
ATOM 728 N N . ARG A 1 90 ? -12.513 1.241 18.421 1.00 83.19 90 ARG A N 1
ATOM 729 C CA . ARG A 1 90 ? -13.717 0.402 18.582 1.00 83.19 90 ARG A CA 1
ATOM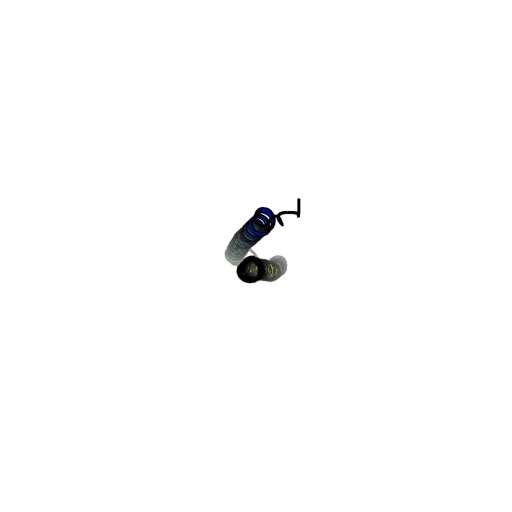 730 C C . ARG A 1 90 ? -13.700 -0.369 19.906 1.00 83.19 90 ARG A C 1
ATOM 732 O O . ARG A 1 90 ? -14.729 -0.498 20.566 1.00 83.19 90 ARG A O 1
ATOM 739 N N . LYS A 1 91 ? -12.531 -0.874 20.314 1.00 87.31 91 LYS A N 1
ATOM 740 C CA . LYS A 1 91 ? -12.362 -1.562 21.599 1.00 87.31 91 LYS A CA 1
ATOM 741 C C . LYS A 1 91 ? -12.580 -0.615 22.782 1.00 87.31 91 LYS A C 1
ATOM 743 O O . LYS A 1 91 ? -13.383 -0.930 23.654 1.00 87.31 91 LYS A O 1
ATOM 748 N N . ASN A 1 92 ? -11.880 0.518 22.804 1.00 85.31 92 ASN A N 1
ATOM 749 C CA . ASN A 1 92 ? -11.972 1.487 23.897 1.00 85.31 92 ASN A CA 1
ATOM 750 C C . ASN A 1 92 ? -13.392 2.048 24.036 1.00 85.31 92 ASN A C 1
ATOM 752 O O . ASN A 1 92 ? -13.856 2.300 25.142 1.00 85.31 92 ASN A O 1
ATOM 756 N N . GLU A 1 93 ? -14.088 2.239 22.917 1.00 82.25 93 GLU A N 1
ATOM 757 C CA . GLU A 1 93 ? -15.473 2.699 22.910 1.00 82.25 93 GLU A CA 1
ATOM 758 C C . GLU A 1 93 ? -16.412 1.671 23.543 1.00 82.25 93 GLU A C 1
ATOM 760 O O . GLU A 1 93 ? -17.167 2.010 24.450 1.00 82.25 93 GLU A O 1
ATOM 765 N N . LYS A 1 94 ? -16.276 0.394 23.173 1.00 83.50 94 LYS A N 1
ATOM 766 C CA . LYS A 1 94 ? -17.034 -0.689 23.804 1.00 83.50 94 LYS A CA 1
ATOM 767 C C . LYS A 1 94 ? -16.780 -0.775 25.314 1.00 83.50 94 LYS A C 1
ATOM 769 O O . LYS A 1 94 ? -17.725 -0.923 26.083 1.00 83.50 94 LYS A O 1
ATOM 774 N N . GLU A 1 95 ? -15.522 -0.673 25.740 1.00 86.50 95 GLU A N 1
ATOM 775 C CA . GLU A 1 95 ? -15.156 -0.681 27.165 1.00 86.50 95 GLU A CA 1
ATOM 776 C C . GLU A 1 95 ? -15.754 0.525 27.913 1.00 86.50 95 GLU A C 1
ATOM 778 O O . GLU A 1 95 ? -16.265 0.374 29.024 1.00 86.50 95 GLU A O 1
ATOM 783 N N . ASN A 1 96 ? -15.757 1.709 27.293 1.00 84.12 96 ASN A N 1
ATOM 784 C CA . ASN A 1 96 ? -16.386 2.902 27.860 1.00 84.12 96 ASN A CA 1
ATOM 785 C C . ASN A 1 96 ? -17.909 2.757 27.986 1.00 84.12 96 ASN A C 1
ATOM 787 O O . ASN A 1 96 ? -18.465 3.151 29.011 1.00 84.12 96 ASN A O 1
ATOM 791 N N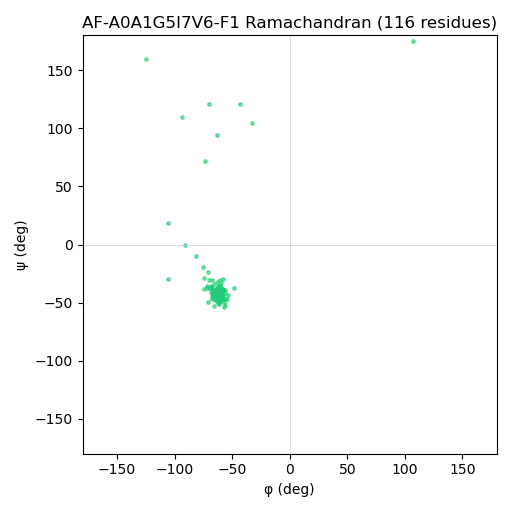 . ASP A 1 97 ? -18.582 2.189 26.983 1.00 84.44 97 ASP A N 1
ATOM 792 C CA . ASP A 1 97 ? -20.030 1.955 27.015 1.00 84.44 97 ASP A CA 1
ATOM 793 C C . ASP A 1 97 ? -20.413 0.946 28.110 1.00 84.44 97 ASP A C 1
ATOM 795 O O . ASP A 1 97 ? -21.376 1.157 28.856 1.00 84.44 97 ASP A O 1
ATOM 799 N N . GLU A 1 98 ? -19.635 -0.131 28.251 1.00 85.19 98 GLU A N 1
ATOM 800 C CA . GLU A 1 98 ? -19.802 -1.128 29.312 1.00 85.19 98 GLU A CA 1
ATOM 801 C C . GLU A 1 98 ? -19.624 -0.501 30.706 1.00 85.19 98 GLU A C 1
ATOM 803 O O . GLU A 1 98 ? -20.451 -0.718 31.598 1.00 85.19 98 GLU A O 1
ATOM 808 N N . GLU A 1 99 ? -18.597 0.330 30.894 1.00 86.31 99 GLU A N 1
ATOM 809 C CA . GLU A 1 99 ? -18.348 1.020 32.162 1.00 86.31 99 GLU A CA 1
ATOM 810 C C . GLU A 1 99 ? -19.417 2.081 32.462 1.00 86.31 99 GLU A C 1
ATOM 812 O O . GLU A 1 99 ? -19.907 2.175 33.591 1.00 86.31 99 GLU A O 1
ATOM 817 N N . ALA A 1 100 ? -19.857 2.843 31.459 1.00 83.44 100 ALA A N 1
ATOM 818 C CA . ALA A 1 100 ? -20.946 3.804 31.607 1.00 83.44 100 ALA A CA 1
ATOM 819 C C . ALA A 1 100 ? -22.256 3.109 32.016 1.00 83.44 100 ALA A C 1
ATOM 821 O O . ALA A 1 100 ? -22.974 3.591 32.902 1.00 83.44 100 ALA A O 1
ATOM 822 N N . LEU A 1 101 ? -22.552 1.945 31.427 1.00 83.31 101 LEU A N 1
ATOM 823 C CA . LEU A 1 101 ? -23.698 1.119 31.801 1.00 83.31 101 LEU A CA 1
ATOM 824 C C . LEU A 1 101 ? -23.567 0.583 33.234 1.00 83.31 101 LEU A C 1
ATOM 826 O O . LEU A 1 101 ? -24.539 0.621 34.001 1.00 83.31 101 LEU A O 1
ATOM 830 N N . ARG A 1 102 ? -22.369 0.131 33.625 1.00 84.44 102 ARG A N 1
ATOM 831 C CA . ARG A 1 102 ? -22.067 -0.324 34.991 1.00 84.44 102 ARG A CA 1
ATOM 832 C C . ARG A 1 102 ? -22.288 0.791 36.009 1.00 84.44 102 ARG A C 1
ATOM 834 O O . ARG A 1 102 ? -22.956 0.586 37.022 1.00 84.44 102 ARG A O 1
ATOM 841 N N . LEU A 1 103 ? -21.783 1.990 35.740 1.00 82.62 103 LEU A N 1
ATOM 842 C CA . LEU A 1 103 ? -21.980 3.139 36.619 1.00 82.62 103 LEU A CA 1
ATOM 843 C C . LEU A 1 103 ? -23.467 3.473 36.739 1.00 82.62 103 LEU A C 1
ATOM 845 O O . LEU A 1 103 ? -23.985 3.501 37.852 1.00 82.62 103 LEU A O 1
ATOM 849 N N . LYS A 1 104 ? -24.181 3.613 35.616 1.00 81.31 104 LYS A N 1
ATOM 850 C CA . LYS A 1 104 ? -25.618 3.930 35.600 1.00 81.31 104 LYS A CA 1
ATOM 851 C C . LYS A 1 104 ? -26.447 2.948 36.430 1.00 81.31 104 LYS A C 1
ATOM 853 O O . LYS A 1 104 ? -27.281 3.378 37.225 1.00 81.31 104 LYS A O 1
ATOM 858 N N . THR A 1 105 ? -26.210 1.648 36.264 1.00 78.75 105 THR A N 1
ATOM 859 C CA . THR A 1 105 ? -26.925 0.599 37.009 1.00 78.75 105 THR A CA 1
ATOM 860 C C . THR A 1 105 ? -26.643 0.669 38.511 1.00 78.75 105 THR A C 1
ATOM 862 O O . THR A 1 105 ? -27.577 0.592 39.314 1.00 78.75 105 THR A O 1
ATOM 865 N N . THR A 1 106 ? -25.392 0.916 38.904 1.00 73.12 106 THR A N 1
ATOM 866 C CA . THR A 1 106 ? -24.999 1.035 40.318 1.00 73.12 106 THR A CA 1
ATOM 867 C C . THR A 1 106 ? -25.619 2.268 40.989 1.00 73.12 106 THR A C 1
ATOM 869 O O . THR A 1 106 ? -26.125 2.170 42.109 1.00 73.12 106 THR A O 1
ATOM 872 N N . THR A 1 107 ? -25.672 3.418 40.305 1.00 69.12 107 THR A N 1
ATOM 873 C CA . THR A 1 107 ? -26.311 4.632 40.847 1.00 69.12 107 THR A CA 1
ATOM 874 C C . THR A 1 107 ? -27.822 4.460 40.996 1.00 69.12 107 THR A C 1
ATOM 876 O O . THR A 1 107 ? -28.390 4.880 42.003 1.00 69.12 107 THR A O 1
ATOM 879 N N . THR A 1 108 ? -28.488 3.799 40.041 1.00 61.47 108 THR A N 1
ATOM 880 C CA . THR A 1 108 ? -29.928 3.506 40.156 1.00 61.47 108 THR A CA 1
ATOM 881 C C . THR A 1 108 ? -30.241 2.502 41.264 1.00 61.47 108 THR A C 1
ATOM 883 O O . THR A 1 108 ? -31.230 2.673 41.974 1.00 61.47 108 THR A O 1
ATOM 886 N N . ALA A 1 109 ? -29.382 1.498 41.470 1.00 56.72 109 ALA A N 1
ATOM 887 C CA . ALA A 1 109 ? -29.526 0.545 42.568 1.00 56.72 109 ALA A CA 1
ATOM 888 C C . ALA A 1 109 ? -29.333 1.226 43.934 1.00 56.72 109 ALA A C 1
ATOM 890 O O . ALA A 1 109 ? -30.120 0.998 44.847 1.00 56.72 109 ALA A O 1
ATOM 891 N N . SER A 1 110 ? -28.350 2.125 44.060 1.00 52.81 110 SER A N 1
ATOM 892 C CA . SER A 1 110 ? -28.153 2.937 45.268 1.00 52.81 110 SER A CA 1
ATOM 893 C C . SER A 1 110 ? -29.337 3.865 45.565 1.00 52.81 110 SER A C 1
ATOM 895 O O . SER A 1 110 ? -29.673 4.054 46.732 1.00 52.81 110 SER A O 1
ATOM 897 N N . ALA A 1 111 ? -29.968 4.455 44.545 1.00 55.12 111 ALA A N 1
ATOM 898 C CA . ALA A 1 111 ? -31.108 5.354 44.728 1.00 55.12 111 ALA A CA 1
ATOM 899 C C . ALA A 1 111 ? -32.371 4.619 45.224 1.00 55.12 111 ALA A C 1
ATOM 901 O O . ALA A 1 111 ? -33.084 5.142 46.079 1.00 55.12 111 AL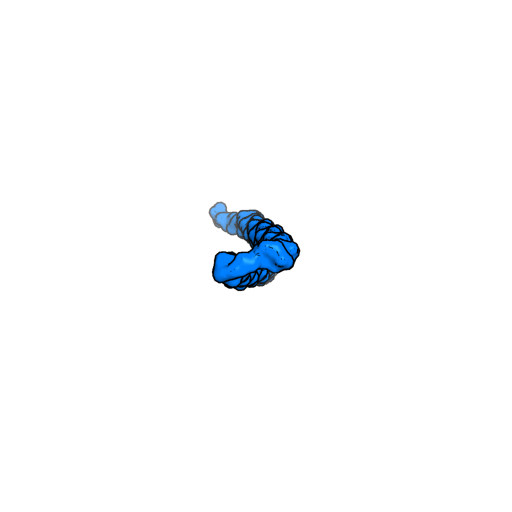A A O 1
ATOM 902 N N . ALA A 1 112 ? -32.624 3.392 44.753 1.00 51.47 112 ALA A N 1
ATOM 903 C CA . ALA A 1 112 ? -33.773 2.586 45.179 1.00 51.47 112 ALA A CA 1
ATOM 904 C C . ALA A 1 112 ? -33.705 2.168 46.663 1.00 51.47 112 ALA A C 1
ATOM 906 O O . ALA A 1 112 ? -34.727 2.122 47.353 1.00 51.47 112 ALA A O 1
ATOM 907 N N . THR A 1 113 ? -32.502 1.919 47.186 1.00 50.34 113 THR A N 1
ATOM 908 C CA . THR A 1 113 ? -32.308 1.549 48.596 1.00 50.34 113 THR A CA 1
ATOM 909 C C . THR A 1 113 ? -32.585 2.718 49.548 1.00 50.34 113 THR A C 1
ATOM 911 O O . THR A 1 113 ? -33.076 2.500 50.652 1.00 50.34 113 THR A O 1
ATOM 914 N N . SER A 1 114 ? -32.350 3.967 49.125 1.00 49.38 114 SER A N 1
ATOM 915 C CA . SER A 1 114 ? -32.668 5.152 49.939 1.00 49.38 114 SER A CA 1
ATOM 916 C C . SER A 1 114 ? -34.165 5.475 49.998 1.00 49.38 114 SER A C 1
ATOM 918 O O . SER A 1 114 ? -34.620 6.001 51.007 1.00 49.38 114 SER A O 1
ATOM 920 N N . THR A 1 115 ? -34.955 5.135 48.974 1.00 48.47 115 THR A N 1
ATOM 921 C CA . THR A 1 115 ? -36.413 5.383 48.971 1.00 48.47 115 THR A CA 1
ATOM 922 C C . THR A 1 115 ? -37.196 4.405 49.852 1.00 48.47 115 THR A C 1
ATOM 924 O O . THR A 1 115 ? -38.306 4.717 50.259 1.00 48.47 115 THR A O 1
ATOM 927 N N . THR A 1 116 ? -36.624 3.249 50.197 1.00 47.41 116 THR A N 1
ATOM 928 C CA . THR A 1 116 ? -37.299 2.235 51.035 1.00 47.41 116 THR A CA 1
ATOM 929 C C . THR A 1 116 ? -37.027 2.429 52.541 1.00 47.41 116 THR A C 1
ATOM 931 O O . THR A 1 116 ? -37.521 1.662 53.361 1.00 47.41 116 THR A O 1
ATOM 934 N N . MET A 1 117 ? -36.237 3.443 52.925 1.00 46.75 117 MET A N 1
ATOM 935 C CA . MET A 1 117 ? -35.923 3.782 54.327 1.00 46.75 117 MET A CA 1
ATOM 936 C C . MET A 1 117 ? -36.652 5.037 54.859 1.00 46.75 117 MET A C 1
ATOM 938 O O . MET A 1 117 ? -36.240 5.593 55.877 1.00 46.75 117 MET A O 1
ATOM 942 N N . LEU A 1 118 ? -37.740 5.467 54.210 1.00 41.41 118 LEU A N 1
ATOM 943 C CA . LEU A 1 118 ? -38.701 6.454 54.730 1.00 41.41 118 LEU A CA 1
ATOM 944 C C . LEU A 1 118 ? -40.100 5.837 54.773 1.00 41.41 118 LEU A C 1
ATOM 946 O O . LEU A 1 118 ? -40.822 6.130 55.750 1.00 41.41 118 LEU A O 1
#

Secondary structure (DSSP, 8-state):
------HHHHHHHHHHHHHHHHHHHHHHHHHHHHHHHHHHHHHHHTTT--SHHHHHHHHHHHHHHHHHHHHHHHHHHHHHHHHHHHHHHHHHHHHHHHHHHHHHHHHHHHHHHHHTT-

Sequence (118 aa):
MAEVLNQDLIIKNIDKLESDGQDFNDTANNMRTTTQNMLDLINQTDPVWKGESKETYTRRFRELEDAMDSVYRLCENYHKKVVAISGLYRKNEKENDEEALRLKTTTTASAATSTTML

pLDDT: mean 78.39, std 13.42, range [39.28, 91.06]